Protein AF-A0A5B0BHS2-F1 (afdb_monomer_lite)

Secondary structure (DSSP, 8-state):
-EEEEEEEBTTBEEE--TTGGGG--SSS-SSSEEEEEEEETTHHHHHHHHTPPB--STT-TT-EEEEEEEHHHHHHHHHHHHHHHHT-GGG-EEEEEEESSHHHHHHHHHHT-TTSEEEEEETTEEEEEE--TT-SEEEEEEEEE-TTS-EEEEEE----

Radius of gyration: 19.29 Å; chains: 1; bounding box: 45×33×55 Å

pLDDT: mean 95.39, std 3.7, range [69.06, 98.56]

Structure (mmCIF, N/CA/C/O backbone):
data_AF-A0A5B0BHS2-F1
#
_entry.id   AF-A0A5B0BHS2-F1
#
loop_
_atom_site.group_PDB
_atom_site.id
_atom_site.type_symbol
_atom_site.label_atom_id
_atom_site.label_alt_id
_atom_site.label_comp_id
_atom_site.label_asym_id
_atom_site.label_entity_id
_atom_site.label_seq_id
_atom_site.pdbx_PDB_ins_code
_atom_site.Cartn_x
_atom_site.Cartn_y
_atom_site.Cartn_z
_atom_site.occupancy
_atom_site.B_iso_or_equiv
_atom_site.auth_seq_id
_atom_site.auth_comp_id
_atom_site.auth_asym_id
_atom_site.auth_atom_id
_atom_site.pdbx_PDB_model_num
ATOM 1 N N . MET A 1 1 ? -11.622 5.663 29.618 1.00 94.25 1 MET A N 1
ATOM 2 C CA . MET A 1 1 ? -10.880 4.534 30.225 1.00 94.25 1 MET A CA 1
ATOM 3 C C . MET A 1 1 ? -9.524 4.447 29.551 1.00 94.25 1 MET A C 1
ATOM 5 O O . MET A 1 1 ? -9.496 4.420 28.329 1.00 94.25 1 MET A O 1
ATOM 9 N N . GLU A 1 2 ? -8.430 4.428 30.309 1.00 95.38 2 GLU A N 1
ATOM 10 C CA . GLU A 1 2 ? -7.085 4.247 29.742 1.00 95.38 2 GLU A CA 1
ATOM 11 C C . GLU A 1 2 ? -6.880 2.798 29.288 1.00 95.38 2 GLU A C 1
ATOM 13 O O . GLU A 1 2 ? -7.205 1.868 30.028 1.00 95.38 2 GLU A O 1
ATOM 18 N N . LEU A 1 3 ? -6.360 2.616 28.073 1.00 94.25 3 LEU A N 1
ATOM 19 C CA . LEU A 1 3 ? -6.051 1.310 27.477 1.00 94.25 3 LEU A CA 1
ATOM 20 C C . LEU A 1 3 ? -4.544 1.011 27.455 1.00 94.25 3 LEU A C 1
ATOM 22 O O . LEU A 1 3 ? -4.157 -0.138 27.257 1.00 94.25 3 LEU A O 1
ATOM 26 N N . GLY A 1 4 ? -3.700 2.024 27.668 1.00 95.75 4 GLY A N 1
ATOM 27 C CA . GLY A 1 4 ? -2.243 1.904 27.671 1.00 95.75 4 GLY A CA 1
ATOM 28 C C . GLY A 1 4 ? -1.605 2.713 26.549 1.00 95.75 4 GLY A C 1
ATOM 29 O O . GLY A 1 4 ? -2.020 3.834 26.279 1.00 95.75 4 GLY A O 1
ATOM 30 N N . GLU A 1 5 ? -0.588 2.153 25.899 1.00 95.75 5 GLU A N 1
ATOM 31 C CA . GLU A 1 5 ? 0.153 2.812 24.821 1.00 95.75 5 GLU A CA 1
ATOM 32 C C . GLU A 1 5 ? 0.248 1.908 23.593 1.00 95.75 5 GLU A C 1
ATOM 34 O O . GLU A 1 5 ? 0.416 0.692 23.713 1.00 95.75 5 GLU A O 1
ATOM 39 N N . ILE A 1 6 ? 0.229 2.514 22.408 1.00 94.38 6 ILE A N 1
ATOM 40 C CA . ILE A 1 6 ? 0.570 1.846 21.154 1.00 94.38 6 ILE A CA 1
ATOM 41 C C . ILE A 1 6 ? 1.944 2.294 20.670 1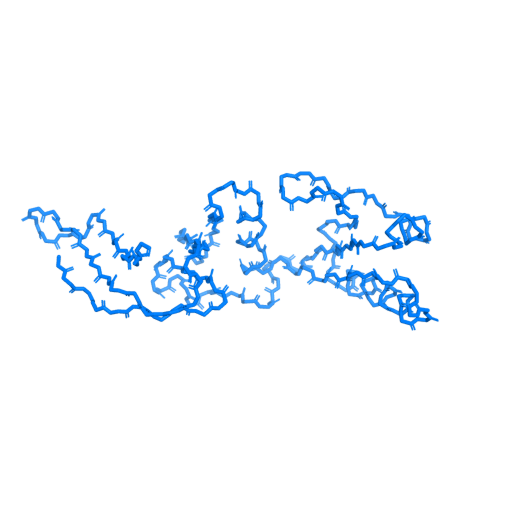.00 94.38 6 ILE A C 1
ATOM 43 O O . ILE A 1 6 ? 2.318 3.459 20.811 1.00 94.38 6 ILE A O 1
ATOM 47 N N . ARG A 1 7 ? 2.698 1.361 20.083 1.00 93.88 7 ARG A N 1
ATOM 48 C CA . ARG A 1 7 ? 3.931 1.665 19.353 1.00 93.88 7 ARG A CA 1
ATOM 49 C C . ARG A 1 7 ? 3.617 1.732 17.869 1.00 93.88 7 ARG A C 1
ATOM 51 O O . ARG A 1 7 ? 3.076 0.774 17.324 1.00 93.88 7 ARG A O 1
ATOM 58 N N . VAL A 1 8 ? 3.969 2.844 17.245 1.00 93.62 8 VAL A N 1
ATOM 59 C CA . VAL A 1 8 ? 3.821 3.056 15.805 1.00 93.62 8 VAL A CA 1
ATOM 60 C C . VAL A 1 8 ? 5.196 2.974 15.159 1.00 93.62 8 VAL A C 1
ATOM 62 O O . VAL A 1 8 ? 6.145 3.585 15.651 1.00 93.62 8 VAL A O 1
ATOM 65 N N . ASP A 1 9 ? 5.263 2.209 14.074 1.00 90.88 9 ASP A N 1
ATOM 66 C CA . ASP A 1 9 ? 6.408 2.072 13.176 1.00 90.88 9 ASP A CA 1
ATOM 67 C C . ASP A 1 9 ? 5.917 2.265 11.731 1.00 90.88 9 ASP A C 1
ATOM 69 O O . ASP A 1 9 ? 4.748 1.990 11.419 1.00 90.88 9 ASP A O 1
ATOM 73 N N . TRP A 1 10 ? 6.788 2.756 10.851 1.00 88.50 10 TRP A N 1
ATOM 74 C CA . TRP A 1 10 ? 6.470 3.165 9.476 1.00 88.50 10 TRP A CA 1
ATOM 75 C C . TRP A 1 10 ? 5.323 4.174 9.348 1.00 88.50 10 TRP A C 1
ATOM 77 O O . TRP A 1 10 ? 4.656 4.211 8.309 1.00 88.50 10 TRP A O 1
ATOM 87 N N . ALA A 1 11 ? 5.068 4.963 10.392 1.00 90.38 11 ALA A N 1
ATOM 88 C CA . ALA A 1 11 ? 3.952 5.891 10.498 1.00 90.38 11 ALA A CA 1
ATOM 89 C C . ALA A 1 11 ? 2.616 5.232 10.110 1.00 90.38 11 ALA A C 1
ATOM 91 O O . ALA A 1 11 ? 1.842 5.806 9.349 1.00 90.38 11 ALA A O 1
ATOM 92 N N . ARG A 1 12 ? 2.352 4.000 10.566 1.00 93.38 12 ARG A N 1
ATOM 93 C CA . ARG A 1 12 ? 1.109 3.268 10.267 1.00 93.38 12 ARG A CA 1
ATOM 94 C C . ARG A 1 12 ? 0.425 2.812 11.542 1.00 93.38 12 ARG A C 1
ATOM 96 O O . ARG A 1 12 ? 0.996 2.081 12.345 1.00 93.38 12 ARG A O 1
ATOM 103 N N . LEU A 1 13 ? -0.835 3.202 11.678 1.00 94.38 13 LEU A N 1
ATOM 104 C CA . LEU A 1 13 ? -1.689 2.828 12.793 1.00 94.38 13 LEU A CA 1
ATOM 105 C C . LEU A 1 13 ? -2.940 2.130 12.265 1.00 94.38 13 LEU A C 1
ATOM 107 O O . LEU A 1 13 ? -3.659 2.698 11.445 1.00 94.38 13 LEU A O 1
ATOM 111 N N . LEU A 1 14 ? -3.199 0.913 12.746 1.00 94.44 14 LEU A N 1
ATOM 112 C CA . LEU A 1 14 ? -4.358 0.108 12.364 1.00 94.44 14 LEU A CA 1
ATOM 113 C C . LEU A 1 14 ? -5.363 0.021 13.517 1.00 94.44 14 LEU A C 1
ATOM 115 O O . LEU A 1 14 ? -4.988 -0.255 14.653 1.00 94.44 14 LEU A O 1
ATOM 119 N N . PHE A 1 15 ? -6.643 0.190 13.196 1.00 94.56 15 PHE A N 1
ATOM 120 C CA . PHE A 1 15 ? -7.773 -0.137 14.060 1.00 94.56 15 PHE A CA 1
ATOM 121 C C . PHE A 1 15 ? -8.566 -1.248 13.385 1.00 94.56 15 PHE A C 1
ATOM 123 O O . PHE A 1 15 ? -9.059 -1.070 12.271 1.00 94.56 15 PHE A O 1
ATOM 130 N N . GLY A 1 16 ? -8.686 -2.392 14.044 1.00 94.06 16 GLY A N 1
ATOM 131 C CA . GLY A 1 16 ? -9.380 -3.545 13.495 1.00 94.06 16 GLY A CA 1
ATOM 132 C C . GLY A 1 16 ? -9.783 -4.519 14.585 1.00 94.06 16 GLY A C 1
ATOM 133 O O . GLY A 1 16 ? -9.255 -4.479 15.697 1.00 94.06 16 GLY A O 1
ATOM 134 N N . ASP A 1 17 ? -10.728 -5.383 14.243 1.00 94.50 17 ASP A N 1
ATOM 135 C CA . ASP A 1 17 ? -11.103 -6.514 15.077 1.00 94.50 17 ASP A CA 1
ATOM 136 C C . ASP A 1 17 ? -9.926 -7.500 15.188 1.00 94.50 17 ASP A C 1
ATOM 138 O O . ASP A 1 17 ? -9.281 -7.832 14.189 1.00 94.50 17 AS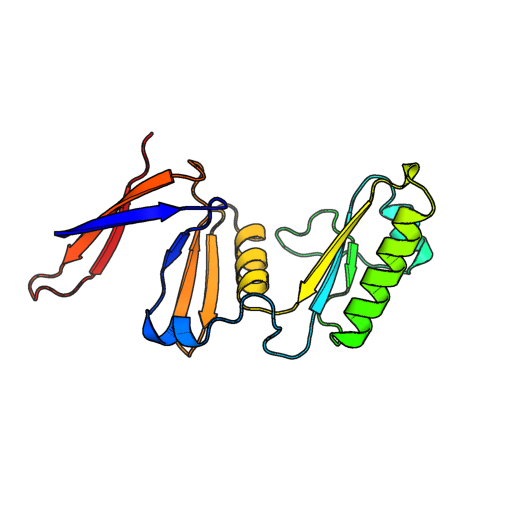P A O 1
ATOM 142 N N . ALA A 1 18 ? -9.609 -7.921 16.414 1.00 93.38 18 ALA A N 1
ATOM 143 C CA . ALA A 1 18 ? -8.431 -8.740 16.686 1.00 93.38 18 ALA A CA 1
ATOM 144 C C . ALA A 1 18 ? -8.517 -10.128 16.031 1.00 93.38 18 ALA A C 1
ATOM 146 O O . ALA A 1 18 ? -7.501 -10.626 15.540 1.00 93.38 18 ALA A O 1
ATOM 147 N N . ASP A 1 19 ? -9.713 -10.719 15.973 1.00 96.00 19 ASP A N 1
ATOM 148 C CA . ASP A 1 19 ? -9.933 -12.023 15.352 1.00 96.00 19 ASP A CA 1
ATOM 149 C C . ASP A 1 19 ? -9.882 -11.891 13.830 1.00 96.00 19 ASP A C 1
ATOM 151 O O . ASP A 1 19 ? -9.208 -12.661 13.150 1.00 96.00 19 ASP A O 1
A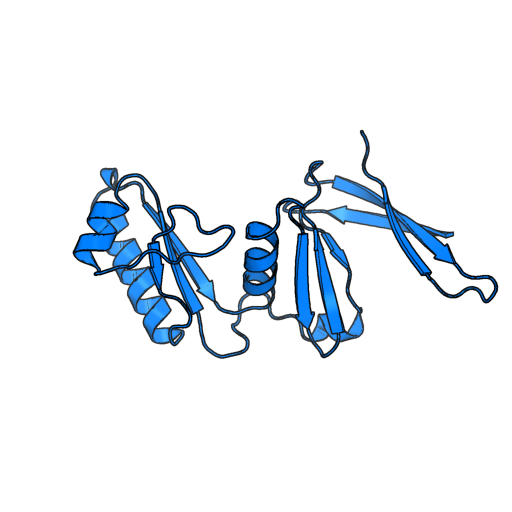TOM 155 N N . ALA A 1 20 ? -10.506 -10.853 13.276 1.00 95.88 20 ALA A N 1
ATOM 156 C CA . ALA A 1 20 ? -10.452 -10.572 11.848 1.00 95.88 20 ALA A CA 1
ATOM 157 C C . ALA A 1 20 ? -9.014 -10.368 11.346 1.00 95.88 20 ALA A C 1
ATOM 159 O O . ALA A 1 20 ? -8.653 -10.843 10.265 1.00 95.88 20 ALA A O 1
ATOM 160 N N . LEU A 1 21 ? -8.162 -9.710 12.140 1.00 95.56 21 LEU A N 1
ATOM 161 C CA . LEU A 1 21 ? -6.750 -9.503 11.813 1.00 95.56 21 LEU A CA 1
ATOM 162 C C . LEU A 1 21 ? -5.952 -10.812 11.706 1.00 95.56 21 LEU A C 1
ATOM 164 O O . LEU A 1 21 ? -4.901 -10.809 11.062 1.00 95.56 21 LEU A O 1
ATOM 168 N N . SER A 1 22 ? -6.450 -11.946 12.212 1.00 96.12 22 SER A N 1
ATOM 169 C CA . SER A 1 22 ? -5.821 -13.251 11.968 1.00 96.12 22 SER A CA 1
ATOM 170 C C . SER A 1 22 ? -5.874 -13.668 10.491 1.00 96.12 22 SER A C 1
ATOM 172 O O . SER A 1 22 ? -5.082 -14.503 10.058 1.00 96.12 22 SER A O 1
ATOM 174 N N . ALA A 1 23 ? -6.786 -13.090 9.701 1.00 97.19 23 ALA A N 1
ATOM 175 C CA . ALA A 1 23 ? -6.878 -13.293 8.256 1.00 97.19 23 ALA A CA 1
ATOM 176 C C . ALA A 1 23 ? -6.012 -12.301 7.455 1.00 97.19 23 ALA A C 1
ATOM 178 O O . ALA A 1 23 ? -6.057 -12.285 6.221 1.00 97.19 23 ALA A O 1
ATOM 179 N N . TRP A 1 24 ? -5.230 -11.445 8.123 1.00 97.25 24 TRP A N 1
ATOM 180 C CA . TRP A 1 24 ? -4.415 -10.440 7.456 1.00 97.25 24 TRP A CA 1
ATOM 181 C C . TRP A 1 24 ? -3.330 -11.070 6.568 1.00 97.25 24 TRP A C 1
ATOM 183 O O . TRP A 1 24 ? -2.422 -11.749 7.041 1.00 97.25 24 TRP A O 1
ATOM 193 N N . ARG A 1 25 ? -3.359 -10.760 5.266 1.00 97.62 25 ARG A N 1
ATOM 194 C CA . ARG A 1 25 ? -2.295 -11.072 4.312 1.00 97.62 25 ARG A CA 1
ATOM 195 C C . ARG A 1 25 ? -1.482 -9.823 4.009 1.00 97.62 25 ARG A C 1
ATOM 197 O O . ARG A 1 25 ? -1.960 -8.906 3.342 1.00 97.62 25 ARG A O 1
ATOM 204 N N . HIS A 1 26 ? -0.248 -9.790 4.512 1.00 95.69 26 HIS A N 1
ATOM 205 C CA . HIS A 1 26 ? 0.641 -8.643 4.330 1.00 95.69 26 HIS A CA 1
ATOM 206 C C . HIS A 1 26 ? 1.271 -8.615 2.930 1.00 95.69 26 HIS A C 1
ATOM 208 O O . HIS A 1 26 ? 1.161 -7.611 2.231 1.00 95.69 26 HIS A O 1
ATOM 214 N N . ALA A 1 27 ? 1.893 -9.717 2.504 1.00 95.69 27 ALA A N 1
ATOM 215 C CA . ALA A 1 27 ? 2.607 -9.802 1.226 1.00 95.69 27 ALA A CA 1
ATOM 216 C C . ALA A 1 27 ? 1.809 -10.533 0.134 1.00 95.69 27 ALA 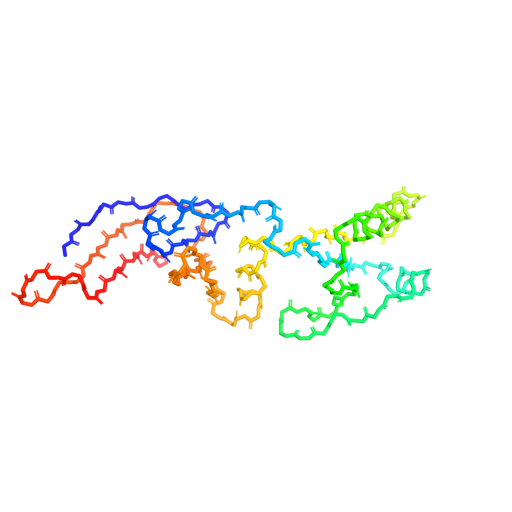A C 1
ATOM 218 O O . ALA A 1 27 ? 1.872 -10.164 -1.035 1.00 95.69 27 ALA A O 1
ATOM 219 N N . GLU A 1 28 ? 1.048 -11.560 0.509 1.00 96.81 28 GLU A N 1
ATOM 220 C CA . GLU A 1 28 ? 0.341 -12.406 -0.451 1.00 96.81 28 GLU A CA 1
ATOM 221 C C . GLU A 1 28 ? -0.943 -11.742 -0.966 1.00 96.81 28 GLU A C 1
ATOM 223 O O . GLU A 1 28 ? -1.716 -11.196 -0.170 1.00 96.81 28 GLU A O 1
ATOM 228 N N . PRO A 1 29 ? -1.219 -11.809 -2.279 1.00 97.56 29 PRO A N 1
ATOM 229 C CA . PRO A 1 29 ? -2.460 -11.297 -2.834 1.00 97.56 29 PRO A CA 1
ATOM 230 C C . PRO A 1 29 ? -3.652 -12.152 -2.396 1.00 97.56 29 PRO A C 1
ATOM 232 O O . PRO A 1 29 ? -3.555 -13.371 -2.228 1.00 97.56 29 PRO A O 1
ATOM 235 N N . VAL A 1 30 ? -4.808 -11.513 -2.233 1.00 97.31 30 VAL A N 1
ATOM 236 C CA . VAL A 1 30 ? -6.047 -12.212 -1.852 1.00 97.31 30 VAL A CA 1
ATOM 237 C C . VAL A 1 30 ? -6.786 -12.808 -3.053 1.00 97.31 30 VAL A C 1
ATOM 239 O O . VAL A 1 30 ? -7.591 -13.716 -2.886 1.00 97.31 30 VAL A O 1
ATOM 242 N N . ASP A 1 31 ? -6.487 -12.328 -4.261 1.00 97.31 31 ASP A N 1
ATOM 243 C CA . ASP A 1 31 ? -7.202 -12.627 -5.511 1.00 97.31 31 ASP A CA 1
ATOM 244 C C . ASP A 1 31 ? -6.273 -13.122 -6.641 1.00 97.31 31 ASP A C 1
ATOM 246 O O . ASP A 1 31 ? -6.681 -13.186 -7.801 1.00 97.31 31 ASP A O 1
ATOM 250 N N . ALA A 1 32 ? -5.019 -13.456 -6.310 1.00 97.69 32 ALA A N 1
ATOM 251 C CA . ALA A 1 32 ? -3.960 -13.810 -7.260 1.00 97.69 32 ALA A CA 1
ATOM 252 C C . ALA A 1 32 ? -3.662 -12.731 -8.326 1.00 97.69 32 ALA A C 1
ATOM 254 O O . ALA A 1 32 ? -3.156 -13.047 -9.412 1.00 97.69 32 ALA A O 1
ATOM 255 N N . ARG A 1 33 ? -3.929 -11.457 -8.010 1.00 98.56 33 ARG A N 1
ATOM 256 C CA . ARG A 1 33 ? -3.616 -10.310 -8.867 1.00 98.56 33 ARG A CA 1
ATOM 257 C C . ARG A 1 33 ? -2.644 -9.330 -8.218 1.00 98.56 33 ARG A C 1
ATOM 259 O O . ARG A 1 33 ? -2.431 -9.319 -7.004 1.00 98.56 33 ARG A O 1
ATOM 266 N N . ALA A 1 34 ? -2.023 -8.525 -9.067 1.00 98.50 34 ALA A N 1
ATOM 267 C CA . ALA A 1 34 ? -1.109 -7.466 -8.683 1.00 98.50 34 ALA A CA 1
ATOM 268 C C . ALA A 1 34 ? -1.165 -6.317 -9.694 1.00 98.50 34 ALA A C 1
ATOM 270 O O . ALA A 1 34 ? -1.445 -6.529 -10.877 1.00 98.50 34 ALA A O 1
ATOM 271 N N . ASP A 1 35 ? -0.822 -5.121 -9.235 1.00 97.50 35 ASP A N 1
ATOM 272 C CA . ASP A 1 35 ? -0.442 -4.028 -10.118 1.00 97.50 35 ASP A CA 1
ATOM 273 C C . ASP A 1 35 ? 1.082 -3.979 -10.261 1.00 97.50 35 ASP A C 1
ATOM 275 O O . ASP A 1 35 ? 1.835 -4.419 -9.385 1.00 97.50 35 ASP A O 1
ATOM 279 N N . VAL A 1 36 ? 1.535 -3.369 -11.348 1.00 98.31 36 VAL A N 1
ATOM 280 C CA . VAL A 1 36 ? 2.916 -2.911 -11.502 1.00 98.31 36 VAL A CA 1
ATOM 281 C C . VAL A 1 36 ? 2.853 -1.420 -11.737 1.00 98.31 36 VAL A C 1
ATOM 283 O O . VAL A 1 36 ? 2.118 -0.975 -12.615 1.00 98.31 36 VAL A O 1
ATOM 286 N N . ALA A 1 37 ? 3.613 -0.663 -10.961 1.00 97.75 37 ALA A N 1
ATOM 287 C CA . ALA A 1 37 ? 3.642 0.784 -11.042 1.00 97.75 37 ALA A CA 1
ATOM 288 C C . ALA A 1 37 ? 5.076 1.283 -11.142 1.00 97.75 37 ALA A C 1
ATOM 290 O O . ALA A 1 37 ? 5.988 0.685 -10.574 1.00 97.75 37 ALA A O 1
ATOM 291 N N . PHE A 1 38 ? 5.280 2.388 -11.841 1.00 98.06 38 PHE A N 1
ATOM 292 C CA . PHE A 1 38 ? 6.581 3.025 -11.921 1.00 98.06 38 PHE A CA 1
ATOM 293 C C . PHE A 1 38 ? 6.458 4.523 -12.183 1.00 98.06 38 PHE A C 1
ATOM 295 O O . PHE A 1 38 ? 5.454 5.004 -12.711 1.00 98.06 38 PHE A O 1
ATOM 302 N N . TRP A 1 39 ? 7.495 5.252 -11.786 1.00 97.12 39 TRP A N 1
ATOM 303 C CA . TRP A 1 39 ? 7.616 6.700 -11.950 1.00 97.12 39 TRP A CA 1
ATOM 304 C C . TRP A 1 39 ? 9.087 7.114 -11.872 1.00 97.12 39 TRP A C 1
ATOM 306 O O . TRP A 1 39 ? 9.951 6.327 -11.464 1.00 97.12 39 TRP A O 1
ATOM 316 N N . GLY A 1 40 ? 9.387 8.355 -12.251 1.00 96.06 40 GLY A N 1
ATOM 317 C CA . GLY A 1 40 ? 10.718 8.942 -12.098 1.00 96.06 40 GLY A CA 1
ATOM 318 C C . GLY A 1 40 ? 11.266 9.539 -13.387 1.00 96.06 40 GLY A C 1
ATOM 319 O O . GLY A 1 40 ? 10.541 9.799 -14.340 1.00 96.06 40 GLY A O 1
ATOM 320 N N . ALA A 1 41 ? 12.581 9.767 -13.429 1.00 95.62 41 ALA A N 1
ATOM 321 C CA . ALA A 1 41 ? 13.185 10.610 -14.464 1.00 95.62 41 ALA A CA 1
ATOM 322 C C . ALA A 1 41 ? 13.016 10.065 -15.895 1.00 95.62 41 ALA A C 1
ATOM 324 O O . ALA A 1 41 ? 12.966 10.848 -16.839 1.00 95.62 41 ALA A O 1
ATOM 325 N N . SER A 1 42 ? 12.937 8.741 -16.053 1.00 96.69 42 SER A N 1
ATOM 326 C CA . SER A 1 42 ? 12.769 8.081 -17.357 1.00 96.69 42 SER A CA 1
ATOM 327 C C . SER A 1 42 ? 11.403 7.422 -17.530 1.00 96.69 42 SER A C 1
ATOM 329 O O . SER A 1 42 ? 11.283 6.474 -18.304 1.00 96.69 42 SER A O 1
ATOM 331 N N . GLU A 1 43 ? 10.375 7.888 -16.817 1.00 96.62 43 GLU A N 1
ATOM 332 C CA . GLU A 1 43 ? 9.036 7.291 -16.888 1.00 96.62 43 GLU A CA 1
ATOM 333 C C . GLU A 1 43 ? 8.447 7.311 -18.302 1.00 96.62 43 GLU A C 1
ATOM 335 O O . GLU A 1 43 ? 7.895 6.306 -18.732 1.00 96.62 43 GLU A O 1
ATOM 340 N N . GLU A 1 44 ? 8.636 8.389 -19.067 1.00 97.19 44 GLU A N 1
ATOM 341 C CA . GLU A 1 44 ? 8.145 8.479 -20.448 1.00 97.19 44 GLU A CA 1
ATOM 342 C C . GLU A 1 44 ? 8.875 7.498 -21.377 1.00 97.19 44 GLU A C 1
ATOM 344 O O . GLU A 1 44 ? 8.256 6.819 -22.196 1.00 97.19 44 GLU A O 1
ATOM 349 N N . ALA A 1 45 ? 10.194 7.353 -21.211 1.00 97.75 45 ALA A N 1
ATOM 350 C CA . ALA A 1 45 ? 10.983 6.397 -21.985 1.00 97.75 45 ALA A CA 1
ATOM 351 C C . ALA A 1 45 ? 10.601 4.944 -21.653 1.00 97.75 45 ALA A C 1
ATOM 353 O O . ALA A 1 45 ? 10.470 4.119 -22.558 1.00 97.75 45 ALA A O 1
ATOM 354 N N . ALA A 1 46 ? 10.377 4.638 -20.371 1.00 97.81 46 ALA A N 1
ATOM 355 C CA . ALA A 1 46 ? 9.882 3.336 -19.934 1.00 97.81 46 ALA A CA 1
ATOM 356 C C . ALA A 1 46 ? 8.458 3.079 -20.452 1.00 97.81 46 ALA A C 1
ATOM 358 O O . ALA A 1 46 ? 8.175 2.011 -20.989 1.00 97.81 46 ALA A O 1
ATOM 359 N N . ALA A 1 47 ? 7.565 4.066 -20.365 1.00 97.88 47 ALA A N 1
ATOM 360 C CA . ALA A 1 47 ? 6.199 3.951 -20.860 1.00 97.88 47 ALA A CA 1
ATOM 361 C C . ALA A 1 47 ? 6.156 3.679 -22.366 1.00 97.88 47 ALA A C 1
ATOM 363 O O . ALA A 1 47 ? 5.379 2.831 -22.800 1.00 97.88 47 ALA A O 1
ATOM 364 N N . LEU A 1 48 ? 7.027 4.319 -23.152 1.00 98.00 48 LEU A N 1
ATOM 365 C CA . LEU A 1 48 ? 7.161 4.038 -24.580 1.00 98.00 48 LEU A CA 1
ATOM 366 C C . LEU A 1 48 ? 7.711 2.626 -24.840 1.00 98.00 48 LEU A C 1
ATOM 368 O O . LEU A 1 48 ? 7.159 1.902 -25.664 1.00 98.00 48 LEU A O 1
ATOM 372 N N . ALA A 1 49 ? 8.767 2.219 -24.130 1.00 97.50 49 ALA A N 1
ATOM 373 C CA . ALA A 1 49 ? 9.406 0.915 -24.322 1.00 97.50 49 ALA A CA 1
ATOM 374 C C . ALA A 1 49 ? 8.492 -0.266 -23.951 1.00 97.50 49 ALA A C 1
ATOM 376 O O . ALA A 1 49 ? 8.545 -1.314 -24.593 1.00 97.50 49 ALA A O 1
ATOM 377 N N . PHE A 1 50 ? 7.647 -0.095 -22.933 1.00 97.88 50 PHE A N 1
ATOM 378 C CA . PHE A 1 50 ? 6.781 -1.151 -22.407 1.00 97.88 50 PHE A CA 1
ATOM 379 C C . PHE A 1 50 ? 5.299 -0.967 -22.759 1.00 97.88 50 PHE A C 1
ATOM 381 O O . PHE A 1 50 ? 4.483 -1.811 -22.405 1.00 97.88 50 PHE A O 1
ATOM 388 N N . THR A 1 51 ? 4.933 0.096 -23.483 1.00 97.62 51 THR A N 1
ATOM 389 C CA . THR A 1 51 ? 3.532 0.455 -23.787 1.00 97.62 51 THR A CA 1
ATOM 390 C C . THR A 1 51 ? 2.686 0.602 -22.511 1.00 97.62 51 THR A C 1
ATOM 392 O O . THR A 1 51 ? 1.591 0.051 -22.388 1.00 97.62 51 THR A O 1
ATOM 395 N N . ALA A 1 52 ? 3.218 1.316 -21.516 1.00 97.69 52 ALA A N 1
ATOM 396 C CA . ALA A 1 52 ? 2.565 1.470 -20.219 1.00 97.69 52 ALA A CA 1
ATOM 397 C C . ALA A 1 52 ? 1.593 2.665 -20.204 1.00 97.69 52 ALA A C 1
ATOM 399 O O . ALA A 1 52 ? 2.003 3.802 -20.481 1.00 97.69 52 ALA A O 1
ATOM 400 N N . PRO A 1 53 ? 0.317 2.461 -19.837 1.00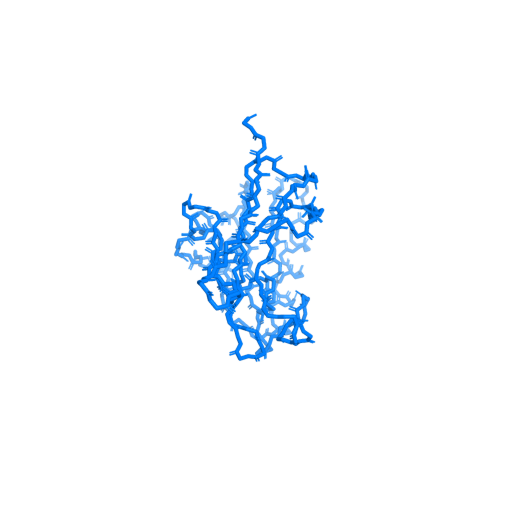 97.06 53 PRO A N 1
ATOM 401 C CA . PRO A 1 53 ? -0.604 3.568 -19.630 1.00 97.06 53 PRO A CA 1
ATOM 402 C C . PRO A 1 53 ? -0.287 4.317 -18.326 1.00 97.06 53 PRO A C 1
ATOM 404 O O . PRO A 1 53 ? 0.526 3.886 -17.506 1.00 97.06 53 PRO A O 1
ATOM 407 N N . TYR A 1 54 ? -0.943 5.460 -18.127 1.00 96.19 54 TYR A N 1
ATOM 408 C CA . TYR A 1 54 ? -1.092 6.014 -16.782 1.00 96.19 54 TYR A CA 1
ATOM 409 C C . TYR A 1 54 ? -2.034 5.118 -15.980 1.00 96.19 54 TYR A C 1
ATOM 411 O O . TYR A 1 54 ? -3.055 4.683 -16.515 1.00 96.19 54 TYR A O 1
ATOM 419 N N . LEU A 1 55 ? -1.717 4.869 -14.706 1.00 92.50 55 LEU A N 1
ATOM 420 C CA . LEU A 1 55 ? -2.624 4.121 -13.830 1.00 92.50 55 LEU A CA 1
ATOM 421 C C . LEU A 1 55 ? -3.936 4.884 -13.633 1.00 92.50 55 LEU A C 1
ATOM 423 O O . LEU A 1 55 ? -5.010 4.291 -13.710 1.00 92.50 55 LEU A O 1
ATOM 427 N N . GLY A 1 56 ? -3.831 6.203 -13.448 1.00 80.94 56 GLY A N 1
ATOM 428 C CA . GLY A 1 56 ? -4.967 7.080 -13.198 1.00 80.94 56 GLY A CA 1
ATOM 429 C C . GLY A 1 56 ? -5.658 6.799 -11.857 1.00 80.94 56 GLY A C 1
ATOM 430 O O . GLY A 1 56 ? -5.573 5.717 -11.281 1.00 80.94 56 GLY A O 1
ATOM 431 N N . GLY A 1 57 ? -6.370 7.801 -11.351 1.00 85.00 57 GLY A N 1
ATOM 432 C CA . GLY A 1 57 ? -7.122 7.712 -10.100 1.00 85.00 57 GLY A CA 1
ATOM 433 C C . GLY A 1 57 ? -6.447 8.415 -8.915 1.00 85.00 57 GLY A C 1
ATOM 434 O O . GLY A 1 57 ? -5.278 8.795 -8.993 1.00 85.00 57 GLY A O 1
ATOM 435 N N . PRO A 1 58 ? -7.193 8.638 -7.818 1.00 88.12 58 PRO A N 1
ATOM 436 C CA . PRO A 1 58 ? -6.695 9.408 -6.683 1.00 88.12 58 PRO A CA 1
ATOM 437 C C . PRO A 1 58 ? -5.448 8.773 -6.054 1.00 88.12 58 PRO A C 1
ATOM 439 O O . PRO A 1 58 ? -5.454 7.587 -5.723 1.00 88.12 58 PRO A O 1
ATOM 442 N N . GLY A 1 59 ? -4.399 9.573 -5.852 1.00 88.19 59 GLY A N 1
ATOM 443 C CA . GLY A 1 59 ? -3.146 9.121 -5.239 1.00 88.19 59 GLY A CA 1
ATOM 444 C C . GLY A 1 59 ? -2.164 8.427 -6.190 1.00 88.19 59 GLY A C 1
ATOM 445 O O . GLY A 1 59 ? -1.160 7.895 -5.720 1.00 88.19 59 GLY A O 1
ATOM 446 N N . GLU A 1 60 ? -2.435 8.428 -7.499 1.00 93.00 60 GLU A N 1
ATOM 447 C CA . GLU A 1 60 ? -1.575 7.850 -8.547 1.00 93.00 60 GLU A CA 1
ATOM 448 C C . GLU A 1 60 ? -1.196 8.902 -9.619 1.00 93.00 60 GLU A C 1
ATOM 450 O O . GLU A 1 60 ? -0.924 8.572 -10.776 1.00 93.00 60 GLU A O 1
ATOM 455 N N . ASP A 1 61 ? -1.190 10.188 -9.248 1.00 90.56 61 ASP A N 1
ATOM 456 C CA . ASP A 1 61 ? -0.826 11.291 -10.143 1.00 90.56 61 ASP A CA 1
ATOM 457 C C . ASP A 1 61 ? 0.613 11.129 -10.658 1.00 90.56 61 ASP A C 1
ATOM 459 O O . ASP A 1 61 ? 1.559 11.004 -9.881 1.00 90.56 61 ASP A O 1
ATOM 463 N N . GLY A 1 62 ? 0.774 11.118 -11.984 1.00 90.75 62 GLY A N 1
ATOM 464 C CA . GLY A 1 62 ? 2.068 10.905 -12.643 1.00 90.75 62 GLY A CA 1
ATOM 465 C C . GLY A 1 62 ? 2.557 9.451 -12.655 1.00 90.75 62 GLY A C 1
ATOM 466 O O . GLY A 1 62 ? 3.615 9.177 -13.208 1.00 90.75 62 GLY A O 1
ATOM 467 N N . VAL A 1 63 ? 1.801 8.495 -12.105 1.00 96.31 63 VAL A N 1
ATOM 468 C CA . VAL A 1 63 ? 2.229 7.091 -12.041 1.00 96.31 63 VAL A CA 1
ATOM 469 C C . VAL A 1 63 ? 1.819 6.329 -13.303 1.00 96.31 63 VAL A C 1
ATOM 471 O O . VAL A 1 63 ? 0.662 6.355 -13.742 1.00 96.31 63 VAL A O 1
ATOM 474 N N . ARG A 1 64 ? 2.777 5.604 -13.884 1.00 98.00 64 ARG A N 1
ATOM 475 C CA . ARG A 1 64 ? 2.592 4.714 -15.037 1.00 98.00 64 ARG A CA 1
ATOM 476 C C . ARG A 1 64 ? 2.523 3.258 -14.588 1.00 98.00 64 ARG A C 1
ATOM 478 O O . ARG A 1 64 ? 3.065 2.906 -13.542 1.00 98.00 64 ARG A O 1
ATOM 485 N N . GLY A 1 65 ? 1.895 2.398 -15.385 1.00 97.81 65 GLY A N 1
ATOM 486 C CA . GLY A 1 65 ? 1.903 0.959 -15.132 1.00 97.81 65 GLY A CA 1
ATOM 487 C C . GLY A 1 65 ? 0.631 0.240 -15.554 1.00 97.81 65 GLY A C 1
ATOM 488 O O . GLY A 1 65 ? -0.105 0.715 -16.410 1.00 97.81 65 GLY A O 1
ATOM 489 N N . TRP A 1 66 ? 0.357 -0.904 -14.931 1.00 97.88 66 TRP A N 1
ATOM 490 C CA . TRP A 1 66 ? -0.808 -1.740 -15.223 1.00 97.88 66 TRP A CA 1
ATOM 491 C C . TRP A 1 66 ? -1.466 -2.203 -13.933 1.00 97.88 66 TRP A C 1
ATOM 493 O O . TRP A 1 66 ? -0.772 -2.522 -12.967 1.00 97.88 66 TRP A O 1
ATOM 503 N N . THR A 1 67 ? -2.794 -2.286 -13.940 1.00 96.44 67 THR A N 1
ATOM 504 C CA . THR A 1 67 ? -3.572 -2.734 -12.784 1.00 96.44 67 THR A CA 1
ATOM 505 C C . THR A 1 67 ? -4.142 -4.133 -12.964 1.00 96.44 67 THR A C 1
ATOM 507 O O . THR A 1 67 ? -4.456 -4.561 -14.077 1.00 96.44 67 THR A O 1
ATOM 510 N N . GLY A 1 68 ? -4.306 -4.850 -11.850 1.00 96.38 68 GLY A N 1
ATOM 511 C CA . GLY A 1 68 ? -5.080 -6.091 -11.795 1.00 96.38 68 GLY A CA 1
ATOM 512 C C . GLY A 1 68 ? -4.576 -7.221 -12.690 1.00 96.38 68 GLY A C 1
ATOM 513 O O . GLY A 1 68 ? -5.373 -8.055 -13.126 1.00 96.38 68 GLY A O 1
ATOM 514 N N . LEU A 1 69 ? -3.278 -7.281 -12.964 1.00 98.44 69 LEU A N 1
ATOM 515 C CA . LEU A 1 69 ? -2.669 -8.352 -13.744 1.00 98.44 69 LEU A CA 1
ATOM 516 C C . LEU A 1 69 ? -2.610 -9.656 -12.936 1.00 98.44 69 LEU A C 1
ATOM 518 O O . LEU A 1 69 ? -2.474 -9.606 -11.713 1.00 98.44 69 LEU A O 1
ATOM 522 N N . PRO A 1 70 ? -2.644 -10.837 -13.583 1.00 98.56 70 PRO A N 1
ATOM 523 C CA . PRO A 1 70 ? -2.240 -12.077 -12.927 1.00 98.56 70 PRO A CA 1
ATOM 524 C C . PRO A 1 70 ? -0.831 -11.940 -12.334 1.00 98.56 70 PRO A C 1
ATOM 526 O O . PRO A 1 70 ? 0.066 -11.419 -12.996 1.00 98.56 70 PRO A O 1
ATOM 529 N N . VAL A 1 71 ? -0.612 -12.437 -11.113 1.00 98.50 71 VAL A N 1
ATOM 530 C CA . VAL A 1 71 ? 0.661 -12.254 -10.377 1.00 98.50 71 VAL A CA 1
ATOM 531 C C . VAL A 1 71 ? 1.892 -12.652 -11.186 1.00 98.50 71 VAL A C 1
ATOM 533 O O . VAL A 1 71 ? 2.855 -11.894 -11.223 1.00 98.50 71 VAL A O 1
ATOM 536 N N . ALA A 1 72 ? 1.862 -13.800 -11.867 1.00 98.12 72 ALA A N 1
ATOM 537 C CA . ALA A 1 72 ? 2.998 -14.259 -12.667 1.00 98.12 72 ALA A CA 1
ATOM 538 C C . ALA A 1 72 ? 3.361 -13.266 -13.786 1.00 98.12 72 ALA A C 1
ATOM 540 O O . ALA A 1 72 ? 4.537 -13.015 -14.043 1.00 98.12 72 ALA A O 1
ATOM 541 N N . GLU A 1 73 ? 2.350 -12.660 -14.411 1.00 98.56 73 GLU A N 1
ATOM 542 C CA . GLU A 1 73 ? 2.544 -11.661 -15.459 1.00 98.56 73 GLU A CA 1
ATOM 543 C C . GLU A 1 73 ? 3.051 -10.334 -14.885 1.00 98.56 73 GLU A C 1
ATOM 545 O O . GLU A 1 73 ? 3.996 -9.749 -15.412 1.00 98.56 73 GLU A O 1
ATOM 550 N N . ALA A 1 74 ? 2.491 -9.891 -13.758 1.00 98.56 74 ALA A N 1
ATOM 551 C CA . ALA A 1 74 ? 2.967 -8.706 -13.052 1.00 98.56 74 ALA A CA 1
ATOM 552 C C . ALA A 1 74 ? 4.427 -8.852 -12.591 1.00 98.56 74 ALA A C 1
ATOM 554 O O . ALA A 1 74 ? 5.221 -7.932 -12.767 1.00 98.56 74 ALA A O 1
ATOM 555 N N . MET A 1 75 ? 4.817 -10.016 -12.062 1.00 98.25 75 MET A N 1
ATOM 556 C CA . MET A 1 75 ? 6.205 -10.295 -11.679 1.00 98.25 75 MET A CA 1
ATOM 557 C C . MET A 1 75 ? 7.144 -10.237 -12.885 1.00 98.25 75 MET A C 1
ATOM 559 O O . MET A 1 75 ? 8.209 -9.628 -12.806 1.00 98.25 75 MET A O 1
ATOM 563 N N . ARG A 1 76 ? 6.741 -10.830 -14.016 1.00 98.50 76 ARG A N 1
ATOM 564 C CA . ARG A 1 76 ? 7.518 -10.798 -15.260 1.00 98.50 76 ARG A CA 1
ATOM 565 C C . ARG A 1 76 ? 7.723 -9.365 -15.756 1.00 98.50 76 ARG A C 1
ATOM 567 O O . ARG A 1 76 ? 8.839 -9.005 -16.121 1.00 98.50 76 ARG A O 1
ATOM 574 N N . LEU A 1 77 ? 6.670 -8.547 -15.752 1.00 98.38 77 LEU A N 1
ATOM 575 C CA . LEU A 1 77 ? 6.744 -7.142 -16.165 1.00 98.38 77 LEU A CA 1
ATOM 576 C C . LEU A 1 77 ? 7.582 -6.293 -15.203 1.00 98.38 77 LEU A C 1
ATOM 578 O O . LEU A 1 77 ? 8.431 -5.532 -15.660 1.00 98.38 77 LEU A O 1
ATOM 582 N N . ALA A 1 78 ? 7.393 -6.444 -13.889 1.00 98.38 78 ALA A N 1
ATOM 583 C CA . ALA A 1 78 ? 8.186 -5.739 -12.882 1.00 98.38 78 ALA A CA 1
ATOM 584 C C . ALA A 1 78 ? 9.677 -6.111 -12.962 1.00 98.38 78 ALA A C 1
ATOM 586 O O . ALA A 1 78 ? 10.534 -5.234 -12.848 1.00 98.38 78 ALA A O 1
ATOM 587 N N . GLY A 1 79 ? 9.985 -7.387 -13.220 1.00 98.44 79 GLY A N 1
ATOM 588 C CA . GLY A 1 79 ? 11.344 -7.867 -13.474 1.00 98.44 79 GLY A CA 1
ATOM 589 C C . GLY A 1 79 ? 11.947 -7.228 -14.722 1.00 98.44 79 GLY A C 1
ATOM 590 O O . GLY A 1 79 ? 12.993 -6.599 -14.635 1.00 98.44 79 GLY A O 1
ATOM 591 N N . ALA A 1 80 ? 11.239 -7.270 -15.854 1.00 98.38 80 ALA A N 1
ATOM 592 C CA . ALA A 1 80 ? 11.717 -6.663 -17.096 1.00 98.38 80 ALA A CA 1
ATOM 593 C C . ALA A 1 80 ? 11.926 -5.138 -16.983 1.00 98.38 80 ALA A C 1
ATOM 595 O O . ALA A 1 80 ? 12.885 -4.604 -17.539 1.00 98.38 80 ALA A O 1
ATOM 596 N N . LEU A 1 81 ? 11.063 -4.432 -16.243 1.00 98.06 81 LEU A N 1
ATOM 597 C CA . LEU A 1 81 ? 11.247 -3.010 -15.930 1.00 98.06 81 LEU A CA 1
ATOM 598 C C . LEU A 1 81 ? 12.463 -2.765 -15.034 1.00 98.06 81 LEU A C 1
ATOM 600 O O . LEU A 1 81 ? 13.183 -1.790 -15.245 1.00 98.06 81 LEU A O 1
ATOM 604 N N . SER A 1 82 ? 12.695 -3.635 -14.051 1.00 98.00 82 SER A N 1
ATOM 605 C CA . SER A 1 82 ? 13.863 -3.557 -13.167 1.00 98.00 82 SER A CA 1
ATOM 606 C C . SER A 1 82 ? 15.156 -3.793 -13.943 1.00 98.00 82 SER A C 1
ATOM 608 O O . SER A 1 82 ? 16.052 -2.960 -13.873 1.00 98.00 82 SER A O 1
ATOM 610 N N . ASP A 1 83 ? 15.208 -4.827 -14.783 1.00 98.12 83 ASP A N 1
ATOM 611 C CA . ASP A 1 83 ? 16.356 -5.115 -15.649 1.00 98.12 83 ASP A CA 1
ATOM 612 C C . ASP A 1 83 ? 16.625 -3.960 -16.622 1.00 98.12 83 ASP A C 1
ATOM 614 O O . ASP A 1 83 ? 17.764 -3.529 -16.811 1.00 98.12 83 ASP A O 1
ATOM 618 N N . TRP A 1 84 ? 15.567 -3.400 -17.219 1.00 97.88 84 TRP A N 1
ATOM 619 C CA . TRP A 1 84 ? 15.686 -2.224 -18.072 1.00 97.88 84 TRP A CA 1
ATOM 620 C C . TRP A 1 84 ? 16.196 -1.015 -17.287 1.00 97.88 84 TRP A C 1
ATOM 622 O O . TRP A 1 84 ? 17.084 -0.317 -17.764 1.00 97.88 84 TRP A O 1
ATOM 632 N N . LYS A 1 85 ? 15.695 -0.757 -16.078 1.00 96.44 85 LYS A N 1
ATOM 633 C CA . LYS A 1 85 ? 16.218 0.310 -15.217 1.00 96.44 85 LYS A CA 1
ATOM 634 C C . LYS A 1 85 ? 17.703 0.095 -14.907 1.00 96.44 85 LYS A C 1
ATOM 636 O O . LYS A 1 85 ? 18.475 1.042 -14.996 1.00 96.44 85 LYS A O 1
ATOM 641 N N . ASP A 1 86 ? 18.093 -1.121 -14.548 1.00 96.75 86 ASP A N 1
ATOM 642 C CA . ASP A 1 86 ? 19.433 -1.432 -14.042 1.00 96.75 86 ASP A CA 1
ATOM 643 C C . ASP A 1 86 ? 20.494 -1.517 -15.144 1.00 96.75 86 ASP A C 1
ATOM 645 O O . ASP A 1 86 ? 21.678 -1.317 -14.878 1.00 96.75 86 ASP A O 1
ATOM 649 N N . ALA A 1 87 ? 20.076 -1.712 -16.397 1.00 97.56 87 ALA A N 1
ATOM 650 C CA . ALA A 1 87 ? 20.957 -1.634 -17.558 1.00 97.56 87 ALA A CA 1
ATOM 651 C C . ALA A 1 87 ? 21.562 -0.232 -17.784 1.00 97.56 87 ALA A C 1
ATOM 653 O O . ALA A 1 87 ? 22.542 -0.106 -18.518 1.00 97.56 87 ALA A O 1
ATOM 654 N N . ASP A 1 88 ? 20.989 0.822 -17.190 1.00 96.62 88 ASP A N 1
ATOM 655 C CA . ASP A 1 88 ? 21.515 2.185 -17.275 1.00 96.62 88 ASP A CA 1
ATOM 656 C C . ASP A 1 88 ? 21.181 2.991 -16.002 1.00 96.62 88 ASP A C 1
ATOM 658 O O . ASP A 1 88 ? 20.040 3.439 -15.827 1.00 96.62 88 ASP A O 1
ATOM 662 N N . PRO A 1 89 ? 22.177 3.262 -15.134 1.00 91.69 89 PRO A N 1
ATOM 663 C CA . PRO A 1 89 ? 21.987 4.024 -13.900 1.00 91.69 89 PRO A CA 1
ATOM 664 C C . PRO A 1 89 ? 21.386 5.424 -14.097 1.00 91.69 89 PRO A C 1
ATOM 666 O O . PRO A 1 89 ? 20.790 5.971 -13.164 1.00 91.69 89 PRO A O 1
ATOM 669 N N . ALA A 1 90 ? 21.503 6.019 -15.290 1.00 95.06 90 ALA A N 1
ATOM 670 C CA . ALA A 1 90 ? 20.912 7.321 -15.583 1.00 95.06 90 ALA A CA 1
ATOM 671 C C . ALA A 1 90 ? 19.375 7.280 -15.623 1.00 95.06 90 ALA A C 1
ATOM 673 O O . ALA A 1 90 ? 18.735 8.321 -15.435 1.00 95.06 90 ALA A O 1
ATOM 674 N N . ARG A 1 91 ? 18.767 6.093 -15.798 1.00 94.56 91 ARG A N 1
ATOM 675 C CA . ARG A 1 91 ? 17.314 5.946 -15.959 1.00 94.56 91 ARG A CA 1
ATOM 676 C C . ARG A 1 91 ? 16.523 6.375 -14.721 1.00 94.56 91 ARG A C 1
ATOM 678 O O . ARG A 1 91 ? 15.414 6.882 -14.880 1.00 94.56 91 ARG A O 1
ATOM 685 N N . ARG A 1 92 ? 17.102 6.252 -13.514 1.00 94.56 92 ARG A N 1
ATOM 686 C CA . ARG A 1 92 ? 16.542 6.731 -12.224 1.00 94.56 92 ARG A CA 1
ATOM 687 C C . ARG A 1 92 ? 15.019 6.544 -12.125 1.00 94.56 92 ARG A C 1
ATOM 689 O O . ARG A 1 92 ? 14.267 7.499 -11.923 1.00 94.56 92 ARG A O 1
ATOM 696 N N . LEU A 1 93 ? 14.592 5.303 -12.332 1.00 96.50 93 LEU A N 1
ATOM 697 C CA . LEU A 1 93 ? 13.199 4.880 -12.265 1.00 96.50 93 LEU A CA 1
ATOM 698 C C . LEU A 1 93 ? 12.931 4.227 -10.903 1.00 96.50 93 LEU A C 1
ATOM 700 O O . LEU A 1 93 ? 13.810 3.572 -10.348 1.00 96.50 93 LEU A O 1
ATOM 704 N N . VAL A 1 94 ? 11.729 4.371 -10.365 1.00 97.25 94 VAL A N 1
ATOM 705 C CA . VAL A 1 94 ? 11.244 3.533 -9.263 1.00 97.25 94 VAL A CA 1
ATOM 706 C C . VAL A 1 94 ? 10.251 2.541 -9.846 1.00 97.25 94 VAL A C 1
ATOM 708 O O . VAL A 1 94 ? 9.431 2.926 -10.673 1.00 97.25 94 VAL A O 1
ATOM 711 N N . VAL A 1 95 ? 10.347 1.273 -9.445 1.00 97.69 95 VAL A N 1
ATOM 712 C CA . VAL A 1 95 ? 9.451 0.198 -9.885 1.00 97.69 95 VAL A CA 1
ATOM 713 C C . VAL A 1 95 ? 8.863 -0.464 -8.647 1.00 97.69 95 VAL A C 1
ATOM 715 O O . VAL A 1 95 ? 9.599 -0.972 -7.805 1.00 97.69 95 VAL A O 1
ATOM 718 N N . ASP A 1 96 ? 7.539 -0.476 -8.569 1.00 97.06 96 ASP A N 1
ATOM 719 C CA . ASP A 1 96 ? 6.759 -1.095 -7.507 1.00 97.06 96 ASP A CA 1
ATOM 720 C C . ASP A 1 96 ? 5.991 -2.298 -8.057 1.00 97.06 96 ASP A C 1
ATOM 722 O O . ASP A 1 96 ? 5.159 -2.171 -8.961 1.00 97.06 96 ASP A O 1
ATOM 726 N N . PHE A 1 97 ? 6.191 -3.455 -7.433 1.00 97.88 97 PHE A N 1
ATOM 727 C CA . PHE A 1 97 ? 5.284 -4.591 -7.551 1.00 97.88 97 PHE A CA 1
ATOM 728 C C . PHE A 1 97 ? 4.265 -4.534 -6.409 1.00 97.88 97 PHE A C 1
ATOM 730 O O . PHE A 1 97 ? 4.635 -4.590 -5.234 1.00 97.88 97 PHE A O 1
ATOM 737 N N . ARG A 1 98 ? 2.980 -4.410 -6.750 1.00 97.44 98 ARG A N 1
ATOM 738 C CA . ARG A 1 98 ? 1.894 -4.139 -5.798 1.00 97.44 98 ARG A CA 1
ATOM 739 C C . ARG A 1 98 ? 0.900 -5.307 -5.791 1.00 97.44 98 ARG A C 1
ATOM 741 O O . ARG A 1 98 ? -0.137 -5.221 -6.452 1.00 97.44 98 ARG A O 1
ATOM 748 N N . PRO A 1 99 ? 1.189 -6.430 -5.103 1.00 98.12 99 PRO A N 1
ATOM 749 C CA . PRO A 1 99 ? 0.231 -7.524 -4.979 1.00 98.12 99 PRO A CA 1
ATOM 750 C C . PRO A 1 99 ? -1.042 -7.010 -4.319 1.00 98.12 99 PRO A C 1
ATOM 752 O O . PRO A 1 99 ? -0.968 -6.174 -3.428 1.00 98.12 99 PRO A O 1
ATOM 755 N N . HIS A 1 100 ? -2.209 -7.522 -4.700 1.00 97.88 100 HIS A N 1
ATOM 756 C CA . HIS A 1 100 ? -3.484 -7.163 -4.074 1.00 97.88 100 HIS A CA 1
ATOM 757 C C . HIS A 1 100 ? -3.631 -7.791 -2.671 1.00 97.88 100 HIS A C 1
ATOM 759 O O . HIS A 1 100 ? -4.621 -8.454 -2.362 1.00 97.88 100 HIS A O 1
ATOM 765 N N . SER A 1 101 ? -2.621 -7.629 -1.819 1.00 98.31 101 SER A N 1
ATOM 766 C CA . SER A 1 101 ? -2.643 -7.975 -0.402 1.00 98.31 101 SER A CA 1
ATOM 767 C C . SER A 1 101 ? -3.402 -6.907 0.392 1.00 98.31 101 SER A C 1
ATOM 769 O O . SER A 1 101 ? -3.604 -5.791 -0.097 1.00 98.31 101 SER A O 1
ATOM 771 N N . HIS A 1 102 ? -3.793 -7.192 1.637 1.00 98.00 102 HIS A N 1
ATOM 772 C CA . HIS A 1 102 ? -4.485 -6.189 2.460 1.00 98.00 102 HIS A CA 1
ATOM 773 C C . HIS A 1 102 ? -3.612 -4.954 2.708 1.00 98.00 102 HIS A C 1
ATOM 775 O O . HIS A 1 102 ? -4.126 -3.837 2.731 1.00 98.00 102 HIS A O 1
ATOM 781 N N . HIS A 1 103 ? -2.289 -5.133 2.817 1.00 96.56 103 HIS A N 1
ATOM 782 C CA . HIS A 1 103 ? -1.349 -4.020 2.939 1.00 96.56 103 HIS A CA 1
ATOM 783 C C . HIS A 1 103 ? -1.434 -3.071 1.738 1.00 96.56 103 HIS A C 1
ATOM 785 O O . HIS A 1 103 ? -1.619 -1.869 1.905 1.00 96.56 103 HIS A O 1
ATOM 791 N N . TRP A 1 104 ? -1.345 -3.588 0.516 1.00 96.88 104 TRP A N 1
ATOM 792 C CA . TRP A 1 104 ? -1.374 -2.737 -0.673 1.00 96.88 104 TRP A CA 1
ATOM 793 C C . TRP A 1 104 ? -2.754 -2.157 -0.958 1.00 96.88 104 TRP A C 1
ATOM 795 O O . TRP A 1 104 ? -2.845 -1.008 -1.390 1.00 96.88 104 TRP A O 1
ATOM 805 N N . GLN A 1 105 ? -3.821 -2.902 -0.663 1.00 96.94 105 GLN A N 1
ATOM 806 C CA . GLN A 1 105 ? -5.188 -2.394 -0.754 1.00 96.94 105 GLN A CA 1
ATOM 807 C C . GLN A 1 105 ? -5.403 -1.209 0.194 1.00 96.94 105 GLN A C 1
ATOM 809 O O . GLN A 1 105 ? -5.870 -0.154 -0.240 1.00 96.94 105 GLN A O 1
ATOM 814 N N . ILE A 1 106 ? -5.001 -1.335 1.465 1.00 97.12 106 ILE A N 1
ATOM 815 C CA . ILE A 1 106 ? -5.158 -0.235 2.418 1.00 97.12 106 ILE A CA 1
ATOM 816 C C . ILE A 1 106 ? -4.233 0.938 2.084 1.00 97.12 106 ILE A C 1
ATOM 818 O O . ILE A 1 106 ? -4.650 2.089 2.192 1.00 97.12 106 ILE A O 1
ATOM 822 N N . MET A 1 107 ? -3.018 0.675 1.588 1.00 95.81 107 MET A N 1
ATOM 823 C CA . MET A 1 107 ? -2.112 1.737 1.155 1.00 95.81 107 MET A CA 1
ATOM 824 C C . MET A 1 107 ? -2.626 2.487 -0.076 1.00 95.81 107 MET A C 1
ATOM 826 O O . MET A 1 107 ? -2.444 3.701 -0.153 1.00 95.81 107 MET A O 1
ATOM 830 N N . ARG A 1 108 ? -3.301 1.807 -1.014 1.00 95.06 108 ARG A N 1
ATOM 831 C CA . ARG A 1 108 ? -4.008 2.465 -2.123 1.00 95.06 108 ARG A CA 1
ATOM 832 C C . ARG A 1 108 ? -5.078 3.420 -1.583 1.00 95.06 108 ARG A C 1
ATOM 834 O O . ARG A 1 108 ? -5.120 4.572 -2.000 1.00 95.06 108 ARG A O 1
ATOM 841 N N . ALA A 1 109 ? -5.892 2.976 -0.623 1.00 96.31 109 ALA A N 1
ATOM 842 C CA . ALA A 1 109 ? -6.916 3.821 -0.003 1.00 96.31 109 ALA A CA 1
ATOM 843 C C . ALA A 1 109 ? -6.315 5.019 0.759 1.00 96.31 109 ALA A C 1
ATOM 845 O O . ALA A 1 109 ? -6.840 6.125 0.675 1.00 96.31 109 ALA A O 1
ATOM 846 N N . VAL A 1 110 ? -5.189 4.821 1.453 1.00 96.00 110 VAL A N 1
ATOM 847 C CA . VAL A 1 110 ? -4.451 5.892 2.139 1.00 96.00 110 VAL A CA 1
ATOM 848 C C . VAL A 1 110 ? -3.902 6.924 1.148 1.00 96.00 110 VAL A C 1
ATOM 850 O O . VAL A 1 110 ? -4.093 8.115 1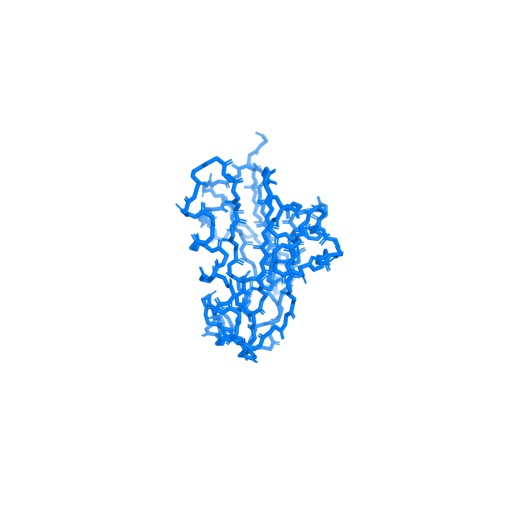.375 1.00 96.00 110 VAL A O 1
ATOM 853 N N . ARG A 1 111 ? -3.263 6.501 0.044 1.00 93.00 111 ARG A N 1
ATOM 854 C CA . ARG A 1 111 ? -2.747 7.424 -0.993 1.00 93.00 111 ARG A CA 1
ATOM 855 C C . ARG A 1 111 ? -3.858 8.238 -1.651 1.00 93.00 111 ARG A C 1
ATOM 857 O O . ARG A 1 111 ? -3.663 9.411 -1.945 1.00 93.00 111 ARG A O 1
ATOM 864 N N . ALA A 1 112 ? -5.022 7.625 -1.842 1.00 93.81 112 ALA A N 1
ATOM 865 C CA . ALA A 1 112 ? -6.210 8.270 -2.391 1.00 93.81 112 ALA A CA 1
ATOM 866 C C . ALA A 1 112 ? -6.857 9.302 -1.445 1.00 93.81 112 ALA A C 1
ATOM 868 O O . ALA A 1 112 ? -7.770 10.020 -1.855 1.00 93.81 112 ALA A O 1
ATOM 869 N N . SER A 1 113 ? -6.427 9.367 -0.182 1.00 94.62 113 SER A N 1
ATOM 870 C CA . SER A 1 113 ? -7.095 10.123 0.872 1.00 94.62 113 SER A CA 1
ATOM 871 C C . SER A 1 113 ? -6.293 11.359 1.293 1.00 94.62 113 SER A C 1
ATOM 873 O O . SER A 1 113 ? -5.154 11.223 1.746 1.00 94.62 113 SER A O 1
ATOM 875 N N . PRO A 1 114 ? -6.886 12.572 1.276 1.00 91.69 114 PRO A N 1
ATOM 876 C CA . PRO A 1 114 ? -6.216 13.774 1.783 1.00 91.69 114 PRO A CA 1
ATOM 877 C C . PRO A 1 114 ? -5.958 13.716 3.297 1.00 91.69 114 PRO A C 1
ATOM 879 O O . PRO A 1 114 ? -5.136 14.467 3.817 1.00 91.69 114 PRO A O 1
ATOM 882 N N . LEU A 1 115 ? -6.649 12.820 4.010 1.00 91.88 115 LEU A N 1
ATOM 883 C CA . LEU A 1 115 ? -6.468 12.582 5.442 1.00 91.88 115 LEU A CA 1
ATOM 884 C C . LEU A 1 115 ? -5.398 11.522 5.737 1.00 91.88 115 LEU A C 1
ATOM 886 O O . LEU A 1 115 ? -5.191 11.196 6.902 1.00 91.88 115 LEU A O 1
ATOM 890 N N . GLN A 1 116 ? -4.755 10.961 4.704 1.00 93.50 116 GLN A N 1
ATOM 891 C CA . GLN A 1 116 ? -3.803 9.852 4.829 1.00 93.50 116 GLN A CA 1
ATOM 892 C C . GLN A 1 116 ? -4.394 8.675 5.626 1.00 93.50 116 GLN A C 1
ATOM 894 O O . GLN A 1 116 ? -3.742 8.061 6.473 1.00 93.50 116 GLN A O 1
ATOM 899 N N . ALA A 1 117 ? -5.665 8.379 5.353 1.00 95.69 117 ALA A N 1
ATOM 900 C CA . ALA A 1 117 ? -6.428 7.332 6.012 1.00 95.69 117 ALA A CA 1
ATOM 901 C C . ALA A 1 117 ? -7.201 6.503 4.987 1.00 95.69 117 ALA A C 1
ATOM 903 O O . ALA A 1 117 ? -7.733 7.045 4.019 1.00 95.69 117 ALA A O 1
ATOM 904 N N . GLY A 1 118 ? -7.289 5.198 5.216 1.00 96.94 118 GLY A N 1
ATOM 905 C CA . GLY A 1 118 ? -7.942 4.257 4.314 1.00 96.94 118 GLY A CA 1
ATOM 906 C C . GLY A 1 118 ? -8.555 3.091 5.071 1.00 96.94 118 GLY A C 1
ATOM 907 O O . GLY A 1 118 ? -8.185 2.820 6.211 1.00 96.94 118 GLY A O 1
ATOM 908 N N . THR A 1 119 ? -9.495 2.394 4.437 1.00 97.69 119 THR A N 1
ATOM 909 C CA . THR A 1 119 ? -10.098 1.185 5.011 1.00 97.69 119 THR A CA 1
ATOM 910 C C . THR A 1 119 ? -9.957 0.005 4.065 1.00 97.69 119 THR A C 1
ATOM 912 O O . THR A 1 119 ? -9.871 0.189 2.851 1.00 97.69 119 THR A O 1
ATOM 915 N N . VAL A 1 120 ? -9.923 -1.199 4.630 1.00 97.69 120 VAL A N 1
ATOM 916 C CA . VAL A 1 120 ? -9.955 -2.467 3.895 1.00 97.69 120 VAL A CA 1
ATOM 917 C C . VAL A 1 120 ? -10.789 -3.477 4.679 1.00 97.69 120 VAL A C 1
ATOM 919 O O . VAL A 1 120 ? -10.845 -3.411 5.906 1.00 97.69 120 VAL A O 1
ATOM 922 N N . GLU A 1 121 ? -11.453 -4.395 3.987 1.00 97.62 121 GLU A N 1
ATOM 923 C CA . GLU A 1 121 ? -12.172 -5.501 4.623 1.00 97.62 121 GLU A CA 1
ATOM 924 C C . GLU A 1 121 ? -11.208 -6.683 4.823 1.00 97.62 121 GLU A C 1
ATOM 926 O O . GLU A 1 121 ? -10.504 -7.081 3.895 1.00 97.62 121 GLU A O 1
ATOM 931 N N . VAL A 1 122 ? -11.165 -7.244 6.033 1.00 97.62 122 VAL A N 1
ATOM 932 C CA . VAL A 1 122 ? -10.318 -8.382 6.424 1.00 97.62 122 VAL A CA 1
ATOM 933 C C . VAL A 1 122 ? -11.157 -9.301 7.296 1.00 97.62 122 VAL A C 1
ATOM 935 O O . VAL A 1 122 ? -11.793 -8.826 8.225 1.00 97.62 122 VAL A O 1
ATOM 938 N N . GLY A 1 123 ? -11.208 -10.603 7.007 1.00 95.44 123 GLY A N 1
ATOM 939 C CA . GLY A 1 123 ? -11.923 -11.558 7.870 1.00 95.44 123 GLY A CA 1
ATOM 940 C C . GLY A 1 123 ? -13.411 -11.238 8.105 1.00 95.44 123 GLY A C 1
ATOM 941 O O . GLY A 1 123 ? -13.971 -11.675 9.102 1.00 95.44 123 GLY A O 1
ATOM 942 N N . GLY A 1 124 ? -14.051 -10.466 7.217 1.00 95.81 124 GLY A N 1
ATOM 943 C CA . GLY A 1 124 ? -15.438 -10.009 7.376 1.00 95.81 124 GLY A CA 1
ATOM 944 C C . GLY A 1 124 ? -15.619 -8.757 8.246 1.00 95.81 124 GLY A C 1
ATOM 945 O O . GLY A 1 124 ? -16.758 -8.364 8.487 1.00 95.81 124 GLY A O 1
ATOM 946 N N . ALA A 1 125 ? -14.531 -8.127 8.693 1.00 97.06 125 ALA A N 1
ATOM 947 C CA . ALA A 1 125 ? -14.548 -6.872 9.432 1.00 97.06 125 ALA A CA 1
ATOM 948 C C . ALA A 1 125 ? -13.769 -5.771 8.705 1.00 97.06 125 ALA A C 1
ATOM 950 O O . ALA A 1 125 ? -12.774 -6.012 8.016 1.00 97.06 125 ALA A O 1
ATOM 951 N N . ARG A 1 126 ? -14.182 -4.525 8.938 1.00 97.44 126 ARG A N 1
ATOM 952 C CA . ARG A 1 126 ? -13.494 -3.354 8.408 1.00 97.44 126 ARG A CA 1
ATOM 953 C C . ARG A 1 126 ? -12.309 -2.980 9.284 1.00 97.44 126 ARG A C 1
ATOM 955 O O . ARG A 1 126 ? -12.462 -2.743 10.479 1.00 97.44 126 ARG A O 1
ATOM 962 N N . VAL A 1 127 ? -11.151 -2.836 8.656 1.00 97.69 127 VAL A N 1
ATOM 963 C CA . VAL A 1 127 ? -9.928 -2.318 9.267 1.00 97.69 127 VAL A CA 1
ATOM 964 C C . VAL A 1 127 ? -9.686 -0.901 8.759 1.00 97.69 127 VAL A C 1
ATOM 966 O O . VAL A 1 127 ? -9.733 -0.652 7.555 1.00 97.69 127 VAL A O 1
ATOM 969 N N . LEU A 1 128 ? -9.421 0.029 9.672 1.00 96.94 128 LEU A N 1
ATOM 970 C CA . LEU A 1 128 ? -8.981 1.393 9.385 1.00 96.94 128 LEU A CA 1
ATOM 971 C C . LEU A 1 128 ? -7.461 1.474 9.525 1.00 96.94 128 LEU A C 1
ATOM 973 O O . LEU A 1 128 ? -6.912 1.004 10.514 1.00 96.94 128 LEU A O 1
ATOM 977 N N . CYS A 1 129 ? -6.795 2.131 8.580 1.00 97.06 129 CYS A N 1
ATOM 978 C CA . CYS A 1 129 ? -5.410 2.569 8.704 1.00 97.06 129 CYS A CA 1
ATOM 979 C C . CYS A 1 129 ? -5.359 4.086 8.652 1.00 97.06 129 CYS A C 1
ATOM 981 O O . CYS A 1 129 ? -6.015 4.701 7.809 1.00 97.06 129 CYS A O 1
ATOM 983 N N . THR A 1 130 ? -4.514 4.672 9.487 1.00 95.19 130 THR A N 1
ATOM 984 C CA . THR A 1 130 ? -4.137 6.081 9.405 1.00 95.19 130 THR A CA 1
ATOM 985 C C . THR A 1 130 ? -2.619 6.205 9.400 1.00 95.19 130 THR A C 1
ATOM 987 O O . THR A 1 130 ? -1.918 5.360 9.967 1.00 95.19 130 THR A O 1
ATOM 990 N N . MET A 1 131 ? -2.110 7.243 8.738 1.00 93.38 131 MET A N 1
ATOM 991 C CA . MET A 1 131 ? -0.705 7.625 8.829 1.00 93.38 131 MET A CA 1
ATOM 992 C C . MET A 1 131 ? -0.566 8.893 9.673 1.00 93.38 131 MET A C 1
ATOM 994 O O . MET A 1 131 ? -0.827 9.987 9.168 1.00 93.38 131 MET A O 1
ATOM 998 N N . PRO A 1 132 ? -0.226 8.780 10.971 1.00 88.62 132 PRO A N 1
ATOM 999 C CA . PRO A 1 132 ? -0.080 9.950 11.822 1.00 88.62 132 PRO A CA 1
ATOM 1000 C C . PRO A 1 132 ? 1.076 10.833 11.349 1.00 88.62 132 PRO A C 1
ATOM 1002 O O . PRO A 1 132 ? 2.169 10.349 11.056 1.00 88.62 132 PRO A O 1
ATOM 1005 N N . ARG A 1 133 ? 0.849 12.151 11.328 1.00 87.50 133 ARG A N 1
ATOM 1006 C CA . ARG A 1 133 ? 1.859 13.142 10.915 1.00 87.50 133 ARG A CA 1
ATOM 1007 C C . ARG A 1 133 ? 3.090 13.145 11.816 1.00 87.50 133 ARG A C 1
ATOM 1009 O O . ARG A 1 133 ? 4.180 13.446 11.348 1.00 87.50 133 ARG A O 1
ATOM 1016 N N . GLN A 1 134 ? 2.905 12.803 13.088 1.00 89.75 134 GLN A N 1
ATOM 1017 C CA . GLN A 1 134 ? 3.963 12.671 14.086 1.00 89.75 134 GLN A CA 1
ATOM 1018 C C . GLN A 1 134 ? 4.921 11.509 13.780 1.00 89.75 134 GLN A C 1
ATOM 1020 O O . GLN A 1 134 ? 6.003 11.454 14.354 1.00 89.75 134 GLN A O 1
ATOM 1025 N N . GLY A 1 135 ? 4.550 10.605 12.868 1.00 90.12 135 GLY A N 1
ATOM 1026 C CA . GLY A 1 135 ? 5.375 9.476 12.470 1.00 90.12 135 GLY A CA 1
ATOM 1027 C C . GLY A 1 135 ? 5.441 8.383 13.533 1.00 90.12 135 GLY A C 1
ATOM 1028 O O . GLY A 1 135 ? 4.432 8.027 14.149 1.00 90.12 135 GLY A O 1
ATOM 1029 N N . ASP A 1 136 ? 6.636 7.830 13.703 1.00 93.62 136 ASP A N 1
ATOM 1030 C CA . ASP A 1 136 ? 6.905 6.719 14.612 1.00 93.62 136 ASP A CA 1
ATOM 1031 C C . ASP A 1 136 ? 6.970 7.189 16.064 1.00 93.62 136 ASP A C 1
ATOM 1033 O O . ASP A 1 136 ? 7.414 8.297 16.368 1.00 93.62 136 ASP A O 1
ATOM 1037 N N . GLY A 1 137 ? 6.555 6.332 16.994 1.00 94.00 137 GLY A N 1
ATOM 1038 C CA . GLY A 1 137 ? 6.569 6.710 18.400 1.00 94.00 137 GLY A CA 1
ATOM 1039 C C . GLY A 1 137 ? 5.731 5.832 19.307 1.00 94.00 137 GLY A C 1
ATOM 1040 O O . GLY A 1 137 ? 5.351 4.708 18.971 1.00 94.00 137 GLY A O 1
ATOM 1041 N N . ARG A 1 138 ? 5.482 6.361 20.503 1.00 95.44 138 ARG A N 1
ATOM 1042 C CA . ARG A 1 138 ? 4.633 5.754 21.527 1.00 95.44 138 ARG A CA 1
ATOM 1043 C C . ARG A 1 138 ? 3.542 6.737 21.873 1.00 95.44 138 ARG A C 1
ATOM 1045 O O . ARG A 1 138 ? 3.845 7.872 22.230 1.00 95.44 138 ARG A O 1
ATOM 1052 N N . PHE A 1 139 ? 2.302 6.295 21.749 1.00 95.62 139 PHE A N 1
ATOM 1053 C CA . PHE A 1 139 ? 1.152 7.172 21.888 1.00 95.62 139 PHE A CA 1
ATOM 1054 C C . PHE A 1 139 ? 0.151 6.557 22.864 1.00 95.62 139 PHE A C 1
ATOM 1056 O O . PHE A 1 139 ? -0.163 5.369 22.727 1.00 95.62 139 PHE A O 1
ATOM 1063 N N . PRO A 1 140 ? -0.341 7.325 23.851 1.00 96.69 140 PRO A N 1
ATOM 1064 C CA . PRO A 1 140 ? -1.331 6.832 24.790 1.00 96.69 140 PRO A CA 1
ATOM 1065 C C . PRO A 1 140 ? -2.665 6.592 24.082 1.00 96.69 140 PRO A C 1
ATOM 1067 O O . PRO A 1 140 ? -3.047 7.310 23.148 1.00 96.69 140 PRO A O 1
ATOM 1070 N N . VAL A 1 141 ? -3.367 5.565 24.548 1.00 96.69 141 VAL A N 1
ATOM 1071 C CA . VAL A 1 141 ? -4.631 5.094 23.996 1.00 96.69 141 VAL A CA 1
ATOM 1072 C C . VAL A 1 141 ? -5.678 5.065 25.094 1.00 96.69 141 VAL A C 1
ATOM 1074 O O . VAL A 1 141 ? -5.475 4.467 26.151 1.00 96.69 141 VAL A O 1
ATOM 1077 N N . SER A 1 142 ? -6.833 5.650 24.811 1.00 97.00 142 SER A N 1
ATOM 1078 C CA . SER A 1 142 ? -7.997 5.623 25.688 1.00 97.00 142 SER A CA 1
ATOM 1079 C C . SER A 1 142 ? -9.259 5.252 24.914 1.00 97.00 142 SER A C 1
ATOM 1081 O O . SER A 1 142 ? -9.307 5.332 23.688 1.00 97.00 142 SER A O 1
ATOM 1083 N N . ALA A 1 143 ? -10.285 4.802 25.630 1.00 96.62 143 ALA A N 1
ATOM 1084 C CA . ALA A 1 143 ? -11.607 4.536 25.080 1.00 96.62 143 ALA A CA 1
ATOM 1085 C C . ALA A 1 143 ? -12.694 5.274 25.857 1.00 96.62 143 ALA A C 1
ATOM 1087 O O . ALA A 1 143 ? -12.669 5.312 27.096 1.00 96.62 143 ALA A O 1
ATOM 1088 N N . ASP A 1 144 ? -13.671 5.799 25.125 1.00 96.94 144 ASP A N 1
ATOM 1089 C CA . ASP A 1 144 ? -14.919 6.286 25.701 1.00 96.94 144 ASP A CA 1
ATOM 1090 C C . ASP A 1 144 ? -15.891 5.113 25.826 1.00 96.94 144 ASP A C 1
ATOM 1092 O O . ASP A 1 144 ? -16.010 4.295 24.909 1.00 96.94 144 ASP A O 1
ATOM 1096 N N . LEU A 1 145 ? -16.576 5.026 26.966 1.00 97.25 145 LEU A N 1
ATOM 1097 C CA . LEU A 1 145 ? -17.551 3.978 27.255 1.00 97.25 145 LEU A CA 1
ATOM 1098 C C . LEU A 1 145 ? -18.954 4.586 27.352 1.00 97.25 145 LEU A C 1
ATOM 1100 O O . LEU A 1 145 ? -19.116 5.699 27.855 1.00 97.25 145 LEU A O 1
ATOM 1104 N N . ASP A 1 146 ? -19.966 3.849 26.904 1.00 96.62 146 ASP A N 1
ATOM 1105 C CA . ASP A 1 146 ? -21.366 4.189 27.155 1.00 96.62 146 ASP A CA 1
ATOM 1106 C C . ASP A 1 146 ? -21.762 3.926 28.631 1.00 96.62 146 ASP A C 1
ATOM 1108 O O . ASP A 1 146 ? -20.981 3.347 29.395 1.00 96.62 146 ASP A O 1
ATOM 1112 N N . PRO A 1 147 ? -22.983 4.302 29.070 1.00 97.31 147 PRO A N 1
ATOM 1113 C CA . PRO A 1 147 ? -23.440 4.045 30.440 1.00 97.31 147 PRO A CA 1
ATOM 1114 C C . PRO A 1 147 ? -23.501 2.561 30.841 1.00 97.31 147 PRO A C 1
ATOM 1116 O O . PRO A 1 147 ? -23.611 2.259 32.026 1.00 97.31 147 PRO A O 1
ATOM 1119 N N . THR A 1 148 ? -23.451 1.634 29.878 1.00 96.38 148 THR A N 1
ATOM 1120 C CA . THR A 1 148 ? -23.415 0.180 30.108 1.00 96.38 148 THR A CA 1
ATOM 1121 C C . THR A 1 148 ? -21.990 -0.380 30.160 1.00 96.38 148 THR A C 1
ATOM 1123 O O . THR A 1 148 ? -21.808 -1.574 30.393 1.00 96.38 148 THR A O 1
ATOM 1126 N N . GLY A 1 149 ? -20.976 0.471 29.965 1.00 94.62 149 GLY A N 1
ATOM 1127 C CA . GLY A 1 149 ? -19.565 0.100 29.944 1.00 94.62 149 GLY A CA 1
ATOM 1128 C C . GLY A 1 149 ? -19.060 -0.389 28.584 1.00 94.62 149 GLY A C 1
ATOM 1129 O O . GLY A 1 149 ? -17.945 -0.904 28.512 1.00 94.62 149 GLY A O 1
ATOM 1130 N N . ARG A 1 150 ? -19.839 -0.252 27.502 1.00 94.81 150 ARG A N 1
ATOM 1131 C CA . ARG A 1 150 ? -19.410 -0.677 26.160 1.00 94.81 150 ARG A CA 1
ATOM 1132 C C . ARG A 1 150 ? -18.569 0.407 25.484 1.00 94.81 150 ARG A C 1
ATOM 1134 O O . ARG A 1 150 ? -18.967 1.570 25.530 1.00 94.81 150 ARG A O 1
ATOM 1141 N N . PRO A 1 151 ? -17.450 0.060 24.821 1.00 92.19 151 PRO A N 1
ATOM 1142 C CA . PRO A 1 151 ? -16.667 1.029 24.060 1.00 92.19 151 PRO A CA 1
ATOM 1143 C C . PRO A 1 151 ? -17.479 1.659 22.925 1.00 92.19 151 PRO A C 1
ATOM 1145 O O . PRO A 1 151 ? -18.089 0.948 22.128 1.00 92.19 151 PRO A O 1
ATOM 1148 N N . VAL A 1 152 ? -17.452 2.989 22.836 1.00 95.50 152 VAL A N 1
ATOM 1149 C CA . VAL A 1 152 ? -18.082 3.770 21.754 1.00 95.50 152 VAL A CA 1
ATOM 1150 C C . VAL A 1 152 ? -17.071 4.554 20.923 1.00 95.50 152 VAL A C 1
ATOM 1152 O O . VAL A 1 152 ? -17.367 4.932 19.792 1.00 95.50 152 VAL A O 1
ATOM 1155 N N . SER A 1 153 ? -15.871 4.786 21.455 1.00 94.44 153 SER A N 1
ATOM 1156 C CA . SER A 1 153 ? -14.767 5.412 20.732 1.00 94.44 153 SER A CA 1
ATOM 1157 C C . SER A 1 153 ? -13.430 4.863 21.236 1.00 94.44 153 SER A C 1
ATOM 1159 O O . SER A 1 153 ? -13.315 4.457 22.394 1.00 94.44 153 SER A O 1
ATOM 1161 N N . VAL A 1 154 ? -12.417 4.869 20.369 1.00 94.31 154 VAL A N 1
ATOM 1162 C CA . VAL A 1 154 ? -11.012 4.680 20.745 1.00 94.31 154 VAL A CA 1
ATOM 1163 C C . VAL A 1 154 ? -10.246 5.908 20.273 1.00 94.31 154 VAL A C 1
ATOM 1165 O O . VAL A 1 154 ? -10.402 6.347 19.132 1.00 94.31 154 VAL A O 1
ATOM 1168 N N . ARG A 1 155 ? -9.417 6.466 21.150 1.00 94.94 155 ARG A N 1
ATOM 1169 C CA . ARG A 1 155 ? -8.604 7.652 20.908 1.00 94.94 155 ARG A CA 1
ATOM 1170 C C . ARG A 1 155 ? -7.138 7.304 21.087 1.00 94.94 155 ARG A C 1
ATOM 1172 O O . ARG A 1 155 ? -6.753 6.760 22.113 1.00 94.94 155 ARG A O 1
ATOM 1179 N N . VAL A 1 156 ? -6.327 7.686 20.109 1.00 95.06 156 VAL A N 1
ATOM 1180 C CA . VAL A 1 156 ? -4.864 7.706 20.213 1.00 95.06 156 VAL A CA 1
ATOM 1181 C C . VAL A 1 156 ? -4.458 9.173 20.243 1.00 95.06 156 VAL A C 1
ATOM 1183 O O . VAL A 1 156 ? -4.841 9.927 19.344 1.00 95.06 156 VAL A O 1
ATOM 1186 N N . ALA A 1 157 ? -3.772 9.603 21.300 1.00 93.88 157 ALA A N 1
ATOM 1187 C CA . ALA A 1 157 ? -3.366 10.997 21.441 1.00 93.88 157 ALA A CA 1
ATOM 1188 C C . ALA A 1 157 ? -1.951 11.198 20.897 1.00 93.88 157 ALA A C 1
ATOM 1190 O O . ALA A 1 157 ? -1.019 10.493 21.280 1.00 93.88 157 ALA A O 1
ATOM 1191 N N . PHE A 1 158 ? -1.798 12.187 20.024 1.00 89.88 158 PHE A N 1
ATOM 1192 C CA . PHE A 1 158 ? -0.509 12.577 19.475 1.00 89.88 158 PHE A CA 1
ATOM 1193 C C . PHE A 1 158 ? -0.072 13.899 20.114 1.00 89.88 158 PHE A C 1
ATOM 1195 O O . PHE A 1 158 ? -0.924 14.773 20.292 1.00 89.88 158 PHE A O 1
ATOM 1202 N N . PRO A 1 159 ? 1.212 14.056 20.475 1.00 81.56 159 PRO A N 1
ATOM 1203 C CA . PRO A 1 159 ? 1.735 15.348 20.897 1.00 81.56 159 PRO A CA 1
ATOM 1204 C C . PRO A 1 159 ? 1.609 16.368 19.755 1.00 81.56 159 PRO A C 1
ATOM 1206 O O . PRO A 1 159 ? 1.653 15.993 18.575 1.00 81.56 159 PRO A O 1
ATOM 1209 N N . GLU A 1 160 ? 1.406 17.633 20.127 1.00 69.06 160 GLU A N 1
ATOM 1210 C CA . GLU A 1 160 ? 1.395 18.771 19.195 1.00 69.06 160 GLU A CA 1
ATOM 1211 C C . GLU A 1 160 ? 2.756 18.983 18.524 1.00 69.06 160 GLU A C 1
ATOM 1213 O O . GLU A 1 160 ? 3.795 18.791 19.201 1.00 69.06 160 GLU A O 1
#

Foldseek 3Di:
DWPFKDWFAQLKDKDWDPVLCVQADAPAAPVQWKWKKKADDQPVVLCVVVVWDQPDAALRVRITTDGGHRLVVLVVSLVVSVVVCVVDVVNGMDMDIGHNGQNSVQCVQLSNDPQSKGWDGGNNIIMIMHRDPLHTDMWIKDFDADPVRHTPDIDTDDDD

Sequence (160 aa):
MELGEIRVDWARLLFGDADALSAWRHAEPVDARADVAFWGASEEAAALAFTAPYLGGPGEDGVRGWTGLPVAEAMRLAGALSDWKDADPARRLVVDFRPHSHHWQIMRAVRASPLQAGTVEVGGARVLCTMPRQGDGRFPVSADLDPTGRPVSVRVAFPE

Organism: NCBI:txid1828112